Protein AF-A0A7L3HLV5-F1 (afdb_monomer_lite)

pLDDT: mean 80.1, std 16.07, range [42.44, 95.06]

Radius of gyration: 17.62 Å; chains: 1; bounding box: 62×31×38 Å

Structure (mmCIF, N/CA/C/O backbone):
data_AF-A0A7L3HLV5-F1
#
_entry.id   AF-A0A7L3HLV5-F1
#
loop_
_atom_site.group_PDB
_atom_site.id
_atom_site.type_symbol
_atom_site.label_atom_id
_atom_site.label_alt_id
_atom_site.label_comp_id
_atom_site.label_asym_id
_atom_site.label_entity_id
_atom_site.label_seq_id
_atom_site.pdbx_PDB_ins_code
_atom_site.Cartn_x
_atom_site.Cartn_y
_atom_site.Cartn_z
_atom_site.occupancy
_atom_site.B_iso_or_equiv
_atom_site.auth_seq_id
_atom_site.auth_comp_id
_atom_site.auth_asym_id
_atom_site.auth_atom_id
_atom_site.pdbx_PDB_model_num
ATOM 1 N N . TYR A 1 1 ? -48.242 16.303 24.903 1.00 46.31 1 TYR A N 1
ATOM 2 C CA . TYR A 1 1 ? -46.851 16.656 24.571 1.00 46.31 1 TYR A CA 1
ATOM 3 C C . TYR A 1 1 ? -46.390 15.665 23.522 1.00 46.31 1 TYR A C 1
ATOM 5 O O . TYR A 1 1 ? -46.485 14.481 23.816 1.00 46.31 1 TYR A O 1
ATOM 13 N N . PRO A 1 2 ? -46.052 16.092 22.295 1.00 55.53 2 PRO A N 1
ATOM 14 C CA . PRO A 1 2 ? -45.662 15.154 21.254 1.00 55.53 2 PRO A CA 1
ATOM 15 C C . PRO A 1 2 ? -44.284 14.577 21.580 1.00 55.53 2 PRO A C 1
ATOM 17 O O . PRO A 1 2 ? -43.394 15.301 22.025 1.00 55.53 2 PRO A O 1
ATOM 20 N N . GLU A 1 3 ? -44.159 13.266 21.412 1.00 53.28 3 GLU A N 1
ATOM 21 C CA . GLU A 1 3 ? -42.930 12.507 21.595 1.00 53.28 3 GLU A CA 1
ATOM 22 C C . GLU A 1 3 ? -41.880 12.968 20.579 1.00 53.28 3 GLU A C 1
ATOM 24 O O . GLU A 1 3 ? -42.148 13.074 19.381 1.00 53.28 3 GLU A O 1
ATOM 29 N N . ASN A 1 4 ? -40.682 13.280 21.075 1.00 54.25 4 ASN A N 1
ATOM 30 C CA . ASN A 1 4 ? -39.531 13.596 20.244 1.00 54.25 4 ASN A CA 1
ATOM 31 C C . ASN A 1 4 ? -39.115 12.336 19.481 1.00 54.25 4 ASN A C 1
ATOM 33 O O . ASN A 1 4 ? -38.422 11.478 20.024 1.00 54.25 4 ASN A O 1
ATOM 37 N N . ILE A 1 5 ? -39.512 12.256 18.215 1.00 62.34 5 ILE A N 1
ATOM 38 C CA . ILE A 1 5 ? -38.926 11.347 17.233 1.00 62.34 5 ILE A CA 1
ATOM 39 C C . ILE A 1 5 ? -37.519 11.884 16.953 1.00 62.34 5 ILE A C 1
ATOM 41 O O . ILE A 1 5 ? -37.320 12.767 16.119 1.00 62.34 5 ILE A O 1
ATOM 45 N N . THR A 1 6 ? -36.538 11.420 17.724 1.00 61.84 6 THR A N 1
ATOM 46 C CA . THR A 1 6 ? -35.132 11.533 17.337 1.00 61.84 6 THR A CA 1
ATOM 47 C C . THR A 1 6 ? -34.952 10.702 16.069 1.00 61.84 6 THR A C 1
ATOM 49 O O . THR A 1 6 ? -35.381 9.548 16.071 1.00 61.84 6 THR A O 1
ATOM 52 N N . PRO A 1 7 ? -34.372 11.246 14.985 1.00 58.59 7 PRO A N 1
ATOM 53 C CA . PRO A 1 7 ? -34.082 10.433 13.817 1.00 58.59 7 PRO A CA 1
ATOM 54 C C . PRO A 1 7 ? -33.133 9.329 14.278 1.00 58.59 7 PRO A C 1
ATOM 56 O O . PRO A 1 7 ? -32.124 9.625 14.918 1.00 58.59 7 PRO A O 1
ATOM 59 N N . GLU A 1 8 ? -33.500 8.076 14.022 1.00 51.81 8 GLU A N 1
ATOM 60 C CA . GLU A 1 8 ? -32.605 6.933 14.155 1.00 51.81 8 GLU A CA 1
ATOM 61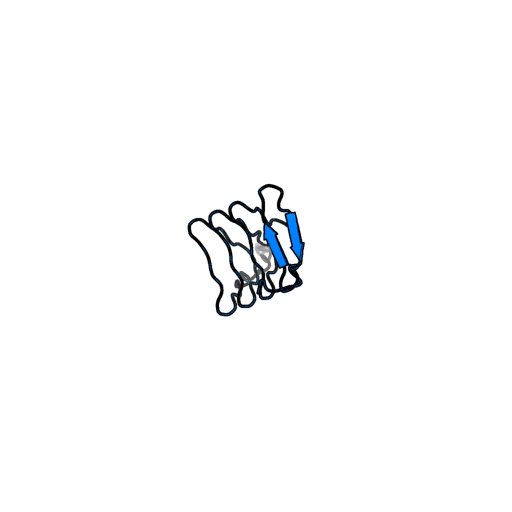 C C . GLU A 1 8 ? -31.369 7.260 13.316 1.00 51.81 8 GLU A C 1
ATOM 63 O O . GLU A 1 8 ? -31.387 7.200 12.086 1.00 51.81 8 GLU A O 1
ATOM 68 N N . SER A 1 9 ? -30.309 7.726 13.974 1.00 58.38 9 SER A N 1
ATOM 69 C CA . SER A 1 9 ? -28.986 7.711 13.387 1.00 58.38 9 SER A CA 1
ATOM 70 C C . SER A 1 9 ? -28.704 6.240 13.170 1.00 58.38 9 SER A C 1
ATOM 72 O O . SER A 1 9 ? -28.438 5.544 14.146 1.00 58.38 9 SER A O 1
ATOM 74 N N . GLU A 1 10 ? -28.873 5.765 11.933 1.00 56.69 10 GLU A N 1
ATOM 75 C CA . GLU A 1 10 ? -28.428 4.439 11.530 1.00 56.69 10 GLU A CA 1
ATOM 76 C C . GLU A 1 10 ? -27.061 4.222 12.172 1.00 56.69 10 GLU A C 1
ATOM 78 O O . GLU A 1 10 ? -26.117 4.972 11.898 1.00 56.69 10 GLU A O 1
ATOM 83 N N . ASP A 1 11 ? -26.994 3.264 13.096 1.00 55.12 11 ASP A N 1
ATOM 84 C CA . ASP A 1 11 ? -25.762 2.785 13.692 1.00 55.12 11 ASP A CA 1
ATOM 85 C C . ASP A 1 11 ? -24.923 2.200 12.554 1.00 55.12 11 ASP A C 1
ATOM 87 O O . ASP A 1 11 ? -24.900 0.995 12.304 1.00 55.12 11 ASP A O 1
ATOM 91 N N . VAL A 1 12 ? -24.243 3.065 11.800 1.00 61.62 12 VAL A N 1
ATOM 92 C CA . VAL A 1 12 ? -23.158 2.656 10.925 1.00 61.62 12 VAL A CA 1
ATOM 93 C C . VAL A 1 12 ? -22.038 2.297 11.880 1.00 61.62 12 VAL A C 1
ATOM 95 O O . VAL A 1 12 ? -21.161 3.117 12.166 1.00 61.62 12 VAL A O 1
ATOM 98 N N . GLU A 1 13 ? -22.119 1.088 12.439 1.00 64.19 13 GLU A N 1
ATOM 99 C CA . GLU A 1 13 ? -21.067 0.523 13.263 1.00 64.19 13 GLU A CA 1
ATOM 100 C C . GLU A 1 13 ? -19.739 0.807 12.557 1.00 64.19 13 GLU A C 1
ATOM 102 O O . GLU A 1 13 ? -19.619 0.556 11.346 1.00 64.19 13 GLU A O 1
ATOM 107 N N . PRO A 1 14 ? -18.753 1.396 13.256 1.00 69.06 14 PRO A N 1
ATOM 108 C CA . PRO A 1 14 ? -17.472 1.698 12.652 1.00 69.06 14 PRO A CA 1
ATOM 109 C C . PRO A 1 14 ? -16.861 0.381 12.184 1.00 69.06 14 PRO A C 1
ATOM 111 O O . PRO A 1 14 ? -16.333 -0.397 12.975 1.00 69.06 14 PRO A O 1
ATOM 114 N N . LYS A 1 15 ? -16.986 0.113 10.880 1.00 78.81 15 LYS A N 1
ATOM 115 C CA . LYS A 1 15 ? -16.541 -1.146 10.296 1.00 78.81 15 LYS A CA 1
ATOM 116 C C . LYS A 1 15 ? -15.040 -1.278 10.574 1.00 78.81 15 LYS A C 1
ATOM 118 O O . LYS A 1 15 ? -14.280 -0.392 10.172 1.00 78.81 15 LYS A O 1
ATOM 123 N N . PRO A 1 16 ? -14.604 -2.332 11.279 1.00 86.50 16 PRO A N 1
ATOM 124 C CA . PRO A 1 16 ? -13.207 -2.469 11.639 1.00 86.50 16 PRO A CA 1
ATOM 125 C C . PRO A 1 16 ? -12.364 -2.642 10.376 1.00 86.50 16 PRO A C 1
ATOM 127 O O . PRO A 1 16 ? -12.778 -3.296 9.414 1.00 86.50 16 PRO A O 1
ATOM 130 N N . MET A 1 17 ? -11.172 -2.049 10.391 1.00 89.94 17 MET A N 1
ATOM 131 C CA . MET A 1 17 ? -10.153 -2.319 9.386 1.00 89.94 17 MET A CA 1
ATOM 132 C C . MET A 1 17 ? -9.551 -3.700 9.654 1.00 89.94 17 MET A C 1
ATOM 134 O O . MET A 1 17 ? -9.147 -3.991 10.778 1.00 89.94 17 MET A O 1
ATOM 138 N N . VAL A 1 18 ? -9.474 -4.541 8.624 1.00 91.44 18 VAL A N 1
ATOM 139 C CA . VAL A 1 18 ? -8.863 -5.875 8.718 1.00 91.44 18 VAL A CA 1
ATOM 140 C C . VAL A 1 18 ? -7.508 -5.845 8.030 1.00 91.44 18 VAL A C 1
ATOM 142 O O . VAL A 1 18 ? -7.444 -5.520 6.849 1.00 91.44 18 VAL A O 1
ATOM 145 N N . ILE A 1 19 ? -6.444 -6.196 8.752 1.00 93.88 19 ILE A N 1
ATOM 146 C CA . ILE A 1 19 ? -5.080 -6.295 8.220 1.00 93.88 19 ILE A CA 1
ATOM 147 C C . ILE A 1 19 ? -4.601 -7.735 8.407 1.00 93.88 19 ILE A C 1
ATOM 149 O O . ILE A 1 19 ? -4.659 -8.259 9.518 1.00 93.88 19 ILE A O 1
ATOM 153 N N . GLY A 1 20 ? -4.164 -8.371 7.322 1.00 94.06 20 GLY A N 1
ATOM 154 C CA . GLY A 1 20 ? -3.606 -9.718 7.331 1.00 94.06 20 GLY A CA 1
ATOM 155 C C . GLY A 1 20 ? -2.177 -9.778 7.873 1.00 94.06 20 GLY A C 1
ATOM 156 O O . GLY A 1 20 ? -1.677 -8.875 8.550 1.00 94.06 20 GLY A O 1
ATOM 157 N N . THR A 1 21 ? -1.490 -10.860 7.547 1.00 94.69 21 THR A N 1
ATOM 158 C CA . THR A 1 21 ? -0.173 -11.219 8.072 1.00 94.69 21 THR A CA 1
ATOM 159 C C . THR A 1 21 ? 0.946 -10.687 7.183 1.00 94.69 21 THR A C 1
ATOM 161 O O . THR A 1 21 ? 0.807 -10.590 5.968 1.00 94.69 21 THR A O 1
ATOM 164 N N . ASN A 1 22 ? 2.098 -10.387 7.787 1.00 94.50 22 ASN A N 1
ATOM 165 C CA . ASN A 1 22 ? 3.335 -10.059 7.071 1.00 94.50 22 ASN A CA 1
ATOM 166 C C . ASN A 1 22 ? 3.234 -8.826 6.149 1.00 94.50 22 ASN A C 1
ATOM 168 O O . ASN A 1 22 ? 3.911 -8.753 5.126 1.00 94.50 22 ASN A O 1
ATOM 172 N N . ASN A 1 23 ? 2.382 -7.866 6.512 1.00 93.12 23 ASN A N 1
ATOM 173 C CA . ASN A 1 23 ? 2.305 -6.578 5.834 1.00 93.12 23 ASN A CA 1
ATOM 174 C C . ASN A 1 23 ? 3.401 -5.632 6.342 1.00 93.12 23 ASN A C 1
ATOM 176 O O . ASN A 1 23 ? 3.681 -5.586 7.541 1.00 93.12 23 ASN A O 1
ATOM 180 N N . VAL A 1 24 ? 3.984 -4.845 5.444 1.00 94.12 24 VAL A N 1
ATOM 181 C CA . VAL A 1 24 ? 5.002 -3.836 5.751 1.00 94.12 24 VAL A CA 1
ATOM 182 C C . VAL A 1 24 ? 4.416 -2.457 5.491 1.00 94.12 24 VAL A C 1
ATOM 184 O O . VAL A 1 24 ? 3.945 -2.180 4.395 1.00 94.12 24 VAL A O 1
ATOM 187 N N . PHE A 1 25 ? 4.457 -1.592 6.499 1.00 94.62 25 PHE A N 1
ATOM 188 C CA . PHE A 1 25 ? 4.034 -0.198 6.404 1.00 94.62 25 PHE A CA 1
ATOM 189 C C . PHE A 1 25 ? 5.249 0.682 6.677 1.00 94.62 25 PHE A C 1
ATOM 191 O O . PHE A 1 25 ? 5.768 0.703 7.794 1.00 94.62 25 PHE A O 1
ATOM 198 N N . GLU A 1 26 ? 5.737 1.373 5.656 1.00 94.50 26 GLU A N 1
ATOM 199 C CA . GLU A 1 26 ? 6.913 2.225 5.776 1.00 94.50 26 GLU A CA 1
ATOM 200 C C . GLU A 1 26 ? 6.602 3.607 6.370 1.00 94.50 26 GLU A C 1
ATOM 202 O O . GLU A 1 26 ? 5.456 4.006 6.596 1.00 94.50 26 GLU A O 1
ATOM 207 N N . VAL A 1 27 ? 7.663 4.370 6.635 1.00 95.06 27 VAL A N 1
ATOM 208 C CA . VAL A 1 27 ? 7.590 5.664 7.310 1.00 95.06 27 VAL A CA 1
ATOM 209 C C . VAL A 1 27 ? 6.787 6.675 6.489 1.00 95.06 27 VAL A C 1
ATOM 211 O O . VAL A 1 27 ? 7.046 6.931 5.313 1.00 95.06 27 VAL A O 1
ATOM 214 N N . GLY A 1 28 ? 5.811 7.303 7.146 1.00 91.00 28 GLY A N 1
ATOM 215 C CA . GLY A 1 28 ? 4.980 8.340 6.540 1.00 91.00 28 GLY A CA 1
ATOM 216 C C . GLY A 1 28 ? 3.951 7.819 5.539 1.00 91.00 28 GLY A C 1
ATOM 217 O O . GLY A 1 28 ? 3.364 8.634 4.831 1.00 91.00 28 GLY A O 1
ATOM 218 N N . CYS A 1 29 ? 3.730 6.504 5.452 1.00 92.38 29 CYS A N 1
ATOM 219 C CA . CYS A 1 29 ? 2.578 5.984 4.728 1.00 92.38 29 CYS A CA 1
ATOM 220 C C . CYS A 1 29 ? 1.266 6.324 5.454 1.00 92.38 29 CYS A C 1
ATOM 222 O O . CYS A 1 29 ? 1.231 6.576 6.662 1.00 92.38 29 CYS A O 1
ATOM 224 N N . TYR A 1 30 ? 0.174 6.332 4.700 1.00 92.56 30 TYR A N 1
ATOM 225 C CA . TYR A 1 30 ? -1.158 6.605 5.205 1.00 92.56 30 TYR A CA 1
ATOM 226 C C . TYR A 1 30 ? -2.157 5.644 4.565 1.00 92.56 30 TYR A C 1
ATOM 228 O O . TYR A 1 30 ? -2.458 5.749 3.379 1.00 92.56 30 TYR A O 1
ATOM 236 N N . SER A 1 31 ? -2.668 4.693 5.346 1.00 91.38 31 SER A N 1
ATOM 237 C CA . SER A 1 31 ? -3.621 3.689 4.868 1.00 91.38 31 SER A CA 1
ATOM 238 C C . SER A 1 31 ? -4.976 3.859 5.543 1.00 91.38 31 SER A C 1
ATOM 240 O O . SER A 1 31 ? -5.085 3.790 6.765 1.00 91.38 31 S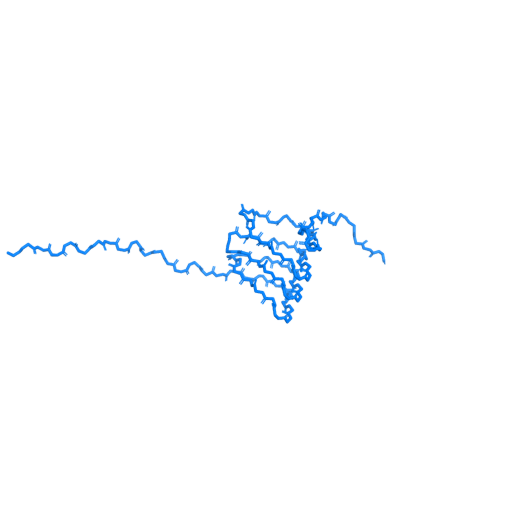ER A O 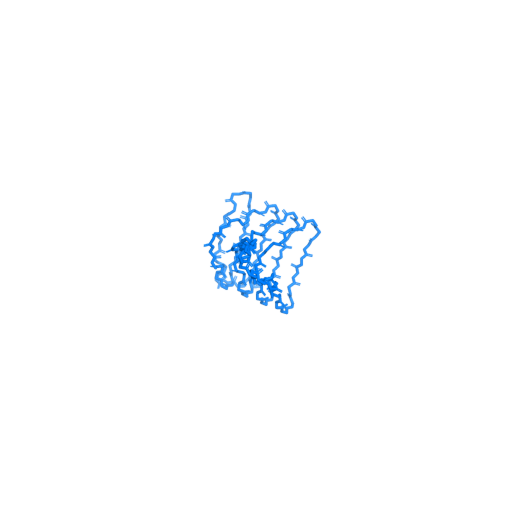1
ATOM 242 N N . GLN A 1 32 ? -6.016 4.067 4.738 1.00 92.19 32 GLN A N 1
ATOM 243 C CA . GLN A 1 32 ? -7.417 4.056 5.157 1.00 92.19 32 GLN A CA 1
ATOM 244 C C . GLN A 1 32 ? -8.172 2.813 4.665 1.00 92.19 32 GLN A C 1
ATOM 246 O O . GLN A 1 32 ? -9.359 2.687 4.963 1.00 92.19 32 GLN A O 1
ATOM 251 N N . ALA A 1 33 ? -7.522 1.916 3.916 1.00 90.25 33 ALA A N 1
ATOM 252 C CA . ALA A 1 33 ? -8.153 0.741 3.315 1.00 90.25 33 ALA A CA 1
ATOM 253 C C . ALA A 1 33 ? -8.917 -0.084 4.352 1.00 90.25 33 ALA A C 1
ATOM 255 O O . ALA A 1 33 ? -8.344 -0.504 5.349 1.00 90.25 33 ALA A O 1
ATOM 256 N N . MET A 1 34 ? -10.192 -0.390 4.104 1.00 89.50 34 MET A N 1
ATOM 257 C CA . MET A 1 34 ? -10.991 -1.186 5.050 1.00 89.50 34 MET A CA 1
ATOM 258 C C . MET A 1 34 ? -10.481 -2.627 5.196 1.00 89.50 34 MET A C 1
ATOM 260 O O . MET A 1 34 ? -10.764 -3.289 6.195 1.00 89.50 34 MET A O 1
ATOM 264 N N . LYS A 1 35 ? -9.766 -3.135 4.188 1.00 91.31 35 LYS A N 1
ATOM 265 C CA . LYS A 1 35 ? -9.234 -4.494 4.175 1.00 91.31 35 LYS A CA 1
ATOM 266 C C . LYS A 1 35 ? -7.877 -4.536 3.477 1.00 91.31 35 LYS A C 1
ATOM 268 O O . LYS A 1 35 ? -7.746 -4.071 2.346 1.00 91.31 35 LYS A O 1
ATOM 273 N N . VAL A 1 36 ? -6.910 -5.135 4.158 1.00 93.50 36 VAL A N 1
ATOM 274 C CA . VAL A 1 36 ? -5.560 -5.437 3.689 1.00 93.50 36 VAL A CA 1
ATOM 275 C C . VAL A 1 36 ? -5.323 -6.925 3.916 1.00 93.50 36 VAL A C 1
ATOM 277 O O . VAL A 1 36 ? -5.477 -7.392 5.042 1.00 93.50 36 VAL A O 1
ATOM 280 N N . GLY A 1 37 ? -5.024 -7.686 2.864 1.00 93.69 37 GLY A N 1
ATOM 281 C CA . GLY A 1 37 ? -4.714 -9.116 2.963 1.00 93.69 37 GLY A CA 1
ATOM 282 C C . GLY A 1 37 ? -3.294 -9.362 3.466 1.00 93.69 37 GLY A C 1
ATOM 283 O O . GLY A 1 37 ? -2.832 -8.661 4.365 1.00 93.69 37 GLY A O 1
ATOM 284 N N . ASP A 1 38 ? -2.604 -10.357 2.915 1.00 94.81 38 ASP A N 1
ATOM 285 C CA . ASP A 1 38 ? -1.316 -10.833 3.430 1.00 94.81 38 ASP A CA 1
ATOM 286 C C . ASP A 1 38 ? -0.135 -10.402 2.547 1.00 94.81 38 ASP A C 1
ATOM 288 O O . ASP A 1 38 ? -0.259 -10.273 1.329 1.00 94.81 38 ASP A O 1
ATOM 292 N N . ASN A 1 39 ? 1.046 -10.233 3.142 1.00 94.12 39 ASN A N 1
ATOM 293 C CA . ASN A 1 39 ? 2.302 -9.977 2.428 1.00 94.12 39 ASN A CA 1
ATOM 294 C C . ASN A 1 39 ? 2.291 -8.707 1.555 1.00 94.12 39 ASN A C 1
ATOM 296 O O . ASN A 1 39 ? 2.979 -8.663 0.534 1.00 94.12 39 ASN A O 1
ATOM 300 N N . ASN A 1 40 ? 1.525 -7.681 1.930 1.00 92.88 40 ASN A N 1
ATOM 301 C CA . ASN A 1 40 ? 1.537 -6.412 1.211 1.00 92.88 40 ASN A CA 1
ATOM 302 C C . ASN A 1 40 ? 2.648 -5.492 1.718 1.00 92.88 40 ASN A C 1
ATOM 304 O O . ASN A 1 40 ? 3.013 -5.520 2.892 1.00 92.88 40 ASN A O 1
ATOM 308 N N . VAL A 1 41 ? 3.152 -4.626 0.849 1.00 93.19 41 VAL A N 1
ATOM 309 C CA . VAL A 1 41 ? 4.148 -3.610 1.203 1.00 93.19 41 VAL A CA 1
ATOM 310 C C . VAL A 1 41 ? 3.599 -2.246 0.826 1.00 93.19 41 VAL A C 1
ATOM 312 O O . VAL A 1 41 ? 3.252 -2.015 -0.326 1.00 93.19 41 VAL A O 1
ATOM 315 N N . ILE A 1 42 ? 3.502 -1.343 1.793 1.00 93.75 42 ILE A N 1
ATOM 316 C CA . ILE A 1 42 ? 3.137 0.055 1.588 1.00 93.75 42 ILE A CA 1
ATOM 317 C C . ILE A 1 42 ? 4.380 0.895 1.846 1.00 93.75 42 ILE A C 1
ATOM 319 O O . ILE A 1 42 ? 4.802 1.049 2.992 1.00 93.75 42 ILE A O 1
ATOM 323 N N . GLU A 1 43 ? 4.963 1.423 0.777 1.00 93.00 43 GLU A N 1
ATOM 324 C CA . GLU A 1 43 ? 6.186 2.212 0.828 1.00 93.00 43 GLU A CA 1
ATOM 325 C C . GLU A 1 43 ? 5.965 3.622 1.400 1.00 93.00 43 GLU A C 1
ATOM 327 O O . GLU A 1 43 ? 4.850 4.106 1.640 1.00 93.00 43 GLU A O 1
ATOM 332 N N . SER A 1 44 ? 7.082 4.300 1.641 1.00 92.06 44 SER A N 1
ATOM 333 C CA . SER A 1 44 ? 7.136 5.608 2.276 1.00 92.06 44 SER A CA 1
ATOM 334 C C . SER A 1 44 ? 6.291 6.654 1.538 1.00 92.06 44 SER A C 1
ATOM 336 O O . SER A 1 44 ? 6.358 6.800 0.316 1.00 92.06 44 SER A O 1
ATOM 338 N N . LYS A 1 45 ? 5.515 7.443 2.292 1.00 90.38 45 LYS A N 1
ATOM 339 C CA . LYS A 1 45 ? 4.607 8.489 1.764 1.00 90.38 45 LYS A CA 1
ATOM 340 C C . LYS A 1 45 ? 3.501 7.987 0.826 1.00 90.38 45 LYS A C 1
ATOM 342 O O . LYS A 1 45 ? 2.866 8.805 0.161 1.00 90.38 45 LYS A O 1
ATOM 347 N N . ALA A 1 46 ? 3.260 6.681 0.747 1.00 90.69 46 ALA A N 1
ATOM 348 C CA . ALA A 1 46 ? 2.121 6.161 0.007 1.00 90.69 46 ALA A CA 1
ATOM 349 C C . ALA A 1 46 ? 0.803 6.480 0.728 1.00 90.69 46 ALA A C 1
ATOM 351 O O . ALA A 1 46 ? 0.727 6.457 1.957 1.00 90.69 46 ALA A O 1
ATOM 352 N N . PHE A 1 47 ? -0.243 6.747 -0.045 1.00 91.25 47 PHE A N 1
ATOM 353 C CA . PHE A 1 47 ? -1.604 6.968 0.422 1.00 91.25 47 PHE A CA 1
ATOM 354 C C . PHE A 1 47 ? -2.512 5.873 -0.134 1.00 91.25 47 PHE A C 1
ATOM 356 O O . PHE A 1 47 ? -2.555 5.659 -1.344 1.00 91.25 47 PHE A O 1
ATOM 363 N N . VAL A 1 48 ? -3.264 5.208 0.737 1.00 91.31 48 VAL A N 1
ATOM 364 C CA . VAL A 1 48 ? -4.281 4.223 0.362 1.00 91.31 48 VAL A CA 1
ATOM 365 C C . VAL A 1 48 ? -5.633 4.690 0.888 1.00 91.31 48 VAL A C 1
ATOM 367 O O . VAL A 1 48 ? -5.806 4.916 2.084 1.00 91.31 48 VAL A O 1
ATOM 370 N N . GLY A 1 49 ? -6.593 4.858 -0.014 1.00 91.50 49 GLY A N 1
ATOM 371 C CA . GLY A 1 49 ? -7.916 5.391 0.268 1.00 91.50 49 GLY A CA 1
ATOM 372 C C . GLY A 1 49 ? -8.831 4.394 0.971 1.00 91.50 49 GLY A C 1
ATOM 373 O O . GLY A 1 49 ? -8.636 3.179 0.924 1.00 91.50 49 GLY A O 1
ATOM 374 N N . ARG A 1 50 ? -9.889 4.920 1.596 1.00 89.25 50 ARG A N 1
ATOM 375 C CA . ARG A 1 50 ? -10.848 4.125 2.377 1.00 89.25 50 ARG A CA 1
ATOM 376 C C . ARG A 1 50 ? -11.536 3.028 1.572 1.00 89.25 50 ARG A C 1
ATOM 378 O O . ARG A 1 50 ? -11.824 1.960 2.095 1.00 89.25 50 ARG A O 1
ATOM 385 N N . ASN A 1 51 ? -11.778 3.284 0.293 1.00 87.88 51 ASN A N 1
ATOM 386 C CA . ASN A 1 51 ? -12.539 2.387 -0.574 1.00 87.88 51 ASN A CA 1
ATOM 387 C C . ASN A 1 51 ? -11.666 1.374 -1.325 1.00 87.88 51 ASN A C 1
ATOM 389 O O . ASN A 1 51 ? -12.176 0.650 -2.177 1.00 87.88 51 ASN A O 1
ATOM 393 N N . VAL A 1 52 ? -10.374 1.311 -0.996 1.00 89.75 52 VAL A N 1
ATOM 394 C CA . VAL A 1 52 ? -9.446 0.333 -1.556 1.00 89.75 52 VAL A CA 1
ATOM 395 C C . VAL A 1 52 ? -9.486 -0.939 -0.720 1.00 89.75 52 VAL A C 1
ATOM 397 O O . VAL A 1 52 ? -9.477 -0.898 0.514 1.00 89.75 52 VAL A O 1
ATOM 400 N N . ILE A 1 53 ? -9.489 -2.080 -1.403 1.00 91.50 53 ILE A N 1
ATOM 401 C CA . ILE A 1 53 ? -9.260 -3.386 -0.786 1.00 91.50 53 ILE A CA 1
ATOM 402 C C . ILE A 1 53 ? -7.944 -3.928 -1.332 1.00 91.50 53 ILE A C 1
ATOM 404 O O . ILE A 1 53 ? -7.839 -4.217 -2.523 1.00 91.50 53 ILE A O 1
ATOM 408 N N . LEU A 1 54 ? -6.950 -4.067 -0.456 1.00 91.69 54 LEU A N 1
ATOM 409 C CA . LEU A 1 54 ? -5.695 -4.739 -0.772 1.00 91.69 54 LEU A CA 1
ATOM 410 C C . LEU A 1 54 ? -5.888 -6.239 -0.551 1.00 91.69 54 LEU A C 1
ATOM 412 O O . LEU A 1 54 ? -6.332 -6.662 0.519 1.00 91.69 54 LEU A O 1
ATOM 416 N N . THR A 1 55 ? -5.595 -7.032 -1.576 1.00 92.50 55 THR A N 1
ATOM 417 C CA . THR A 1 55 ? -5.584 -8.495 -1.480 1.00 92.50 55 THR A CA 1
ATOM 418 C C . THR A 1 55 ? -4.235 -8.943 -0.913 1.00 92.50 55 THR A C 1
ATOM 420 O O . THR A 1 55 ? -3.861 -8.464 0.158 1.00 92.50 55 THR A O 1
ATOM 423 N N . SER A 1 56 ? -3.508 -9.835 -1.582 1.00 92.69 56 SER A N 1
ATOM 424 C CA . SER A 1 56 ? -2.264 -10.405 -1.072 1.00 92.69 56 SER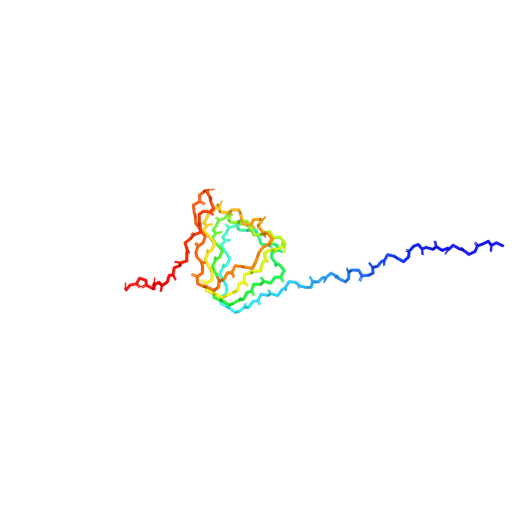 A CA 1
ATOM 425 C C . SER A 1 56 ? -1.107 -10.223 -2.053 1.00 92.69 56 SER A C 1
ATOM 427 O O . SER A 1 56 ? -1.276 -10.309 -3.271 1.00 92.69 56 SER A O 1
ATOM 429 N N . GLY A 1 57 ? 0.087 -9.969 -1.516 1.00 89.44 57 GLY A N 1
ATOM 430 C CA . GLY A 1 57 ? 1.296 -9.741 -2.310 1.00 89.44 57 GLY A CA 1
ATOM 431 C C . GLY A 1 57 ? 1.289 -8.431 -3.103 1.00 89.44 57 GLY A C 1
ATOM 432 O O . GLY A 1 57 ? 2.010 -8.321 -4.094 1.00 89.44 57 GLY A O 1
ATOM 433 N N . CYS A 1 58 ? 0.464 -7.451 -2.728 1.00 90.69 58 CYS A N 1
ATOM 434 C CA . CYS A 1 58 ? 0.441 -6.151 -3.388 1.00 90.69 58 CYS A CA 1
ATOM 435 C C . CYS A 1 58 ? 1.560 -5.246 -2.859 1.00 90.69 58 CYS A C 1
ATOM 437 O O . CYS A 1 58 ? 1.847 -5.216 -1.663 1.00 90.69 58 CYS A O 1
ATOM 439 N N . ILE A 1 59 ? 2.152 -4.443 -3.738 1.00 91.25 59 ILE A N 1
ATOM 440 C CA . ILE A 1 59 ? 3.171 -3.457 -3.366 1.00 91.25 59 ILE A CA 1
ATOM 441 C C . ILE A 1 59 ? 2.689 -2.077 -3.804 1.00 91.25 59 ILE A C 1
ATOM 443 O O . ILE A 1 59 ? 2.352 -1.874 -4.970 1.00 91.25 59 ILE A O 1
ATOM 447 N N . ILE A 1 60 ? 2.641 -1.136 -2.867 1.00 90.81 60 ILE A N 1
ATOM 448 C CA . ILE A 1 60 ? 2.284 0.262 -3.089 1.00 90.81 60 ILE A CA 1
ATOM 449 C C . ILE A 1 60 ? 3.556 1.085 -2.986 1.00 90.81 60 ILE A C 1
ATOM 451 O O . ILE A 1 60 ? 4.117 1.220 -1.905 1.00 90.81 60 ILE A O 1
ATOM 455 N N . GLY A 1 61 ? 3.994 1.619 -4.115 1.00 89.19 61 GLY A N 1
ATOM 456 C CA . GLY A 1 61 ? 5.238 2.352 -4.252 1.00 89.19 61 GLY A CA 1
ATOM 457 C C . GLY A 1 61 ? 5.223 3.708 -3.551 1.00 89.19 61 GLY A C 1
ATOM 458 O O . GLY A 1 61 ? 4.170 4.288 -3.264 1.00 89.19 61 GLY A O 1
ATOM 459 N N . ALA A 1 62 ? 6.413 4.242 -3.303 1.00 88.06 62 ALA A N 1
ATOM 460 C CA . ALA A 1 62 ? 6.598 5.474 -2.561 1.00 88.06 62 ALA A CA 1
ATOM 461 C C . ALA A 1 62 ? 5.901 6.652 -3.257 1.00 88.06 62 ALA A C 1
ATOM 463 O O . ALA A 1 62 ? 5.900 6.762 -4.486 1.00 88.06 62 ALA A O 1
ATOM 464 N N . CYS A 1 63 ? 5.304 7.543 -2.462 1.00 86.75 63 CYS A N 1
ATOM 465 C CA . CYS A 1 63 ? 4.509 8.684 -2.940 1.00 86.75 63 CYS A CA 1
ATOM 466 C C . CYS A 1 63 ? 3.309 8.327 -3.849 1.00 86.75 63 CYS A C 1
ATOM 468 O O . CYS A 1 63 ? 2.746 9.230 -4.472 1.00 86.75 63 CYS A O 1
ATOM 470 N N . CYS A 1 64 ? 2.890 7.058 -3.943 1.00 85.69 64 CYS A N 1
ATOM 471 C CA . CYS A 1 64 ? 1.695 6.689 -4.708 1.00 85.69 64 CYS A CA 1
ATOM 472 C C . CYS A 1 64 ? 0.421 7.094 -3.964 1.00 85.69 64 CYS A C 1
ATOM 474 O O . CYS A 1 64 ? 0.337 6.945 -2.748 1.00 85.69 64 CYS A O 1
ATOM 476 N N . ASN A 1 65 ? -0.597 7.552 -4.695 1.00 87.88 65 ASN A N 1
ATOM 477 C CA . ASN A 1 65 ? -1.908 7.873 -4.136 1.00 87.88 65 ASN A CA 1
ATOM 478 C C . ASN A 1 65 ? -2.981 6.958 -4.732 1.00 87.88 65 ASN A C 1
ATOM 480 O O . ASN A 1 65 ? -3.523 7.198 -5.809 1.00 87.88 65 ASN A O 1
ATOM 484 N N . VAL A 1 66 ? -3.288 5.892 -4.004 1.00 86.38 66 VAL A N 1
ATOM 485 C CA . VAL A 1 66 ? -4.282 4.892 -4.377 1.00 86.38 66 VAL A CA 1
ATOM 486 C C . VAL A 1 66 ? -5.609 5.282 -3.746 1.00 86.38 66 VAL A C 1
ATOM 488 O O . VAL A 1 66 ? -5.976 4.788 -2.689 1.00 86.38 66 VAL A O 1
ATOM 491 N N . ASN A 1 67 ? -6.334 6.198 -4.379 1.00 84.88 67 ASN A N 1
ATOM 492 C CA . ASN A 1 67 ? -7.693 6.576 -3.976 1.00 84.88 67 ASN A CA 1
ATOM 493 C C . ASN A 1 67 ? -8.737 6.066 -4.979 1.00 84.88 67 ASN A C 1
ATOM 495 O O . ASN A 1 67 ? -9.641 6.793 -5.394 1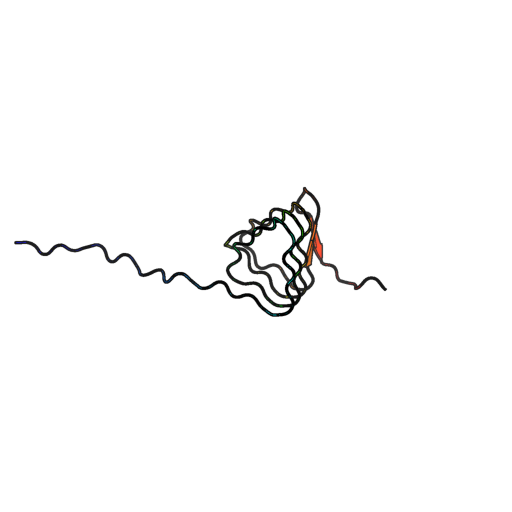.00 84.88 67 ASN A O 1
ATOM 499 N N . THR A 1 68 ? -8.569 4.825 -5.428 1.00 78.50 68 THR A N 1
ATOM 500 C CA . THR A 1 68 ? -9.504 4.177 -6.343 1.00 78.50 68 THR A CA 1
ATOM 501 C C . THR A 1 68 ? -10.542 3.367 -5.568 1.00 78.50 68 THR A C 1
ATOM 503 O O . THR A 1 68 ? -10.296 2.866 -4.474 1.00 78.50 68 THR A O 1
ATOM 506 N N . TYR A 1 69 ? -11.750 3.274 -6.120 1.00 83.88 69 TYR A N 1
ATOM 507 C CA . TYR A 1 69 ? -12.849 2.487 -5.555 1.00 83.88 69 TYR A CA 1
ATOM 508 C C . TYR A 1 69 ? -12.811 1.080 -6.155 1.00 83.88 69 TYR A C 1
ATOM 510 O O . TYR A 1 69 ? -13.735 0.664 -6.852 1.00 83.88 69 TYR A O 1
ATOM 518 N N . GLU A 1 70 ? -11.692 0.382 -5.975 1.00 83.81 70 GLU A N 1
ATOM 519 C CA . GLU A 1 70 ? -11.470 -0.925 -6.586 1.00 83.81 70 GLU A CA 1
ATOM 520 C C . GLU A 1 70 ? -10.760 -1.899 -5.640 1.00 83.81 70 GLU A C 1
ATOM 522 O O . GLU A 1 70 ? -10.137 -1.524 -4.641 1.00 83.81 70 GLU A O 1
ATOM 527 N N . VAL A 1 71 ? -10.879 -3.181 -5.972 1.00 88.12 71 VAL A N 1
ATOM 528 C CA . VAL A 1 71 ? -10.141 -4.259 -5.317 1.00 88.12 71 VAL A CA 1
ATOM 529 C C . VAL A 1 71 ? -8.832 -4.439 -6.071 1.00 88.12 71 VAL A C 1
ATOM 531 O O . VAL A 1 71 ? -8.851 -4.748 -7.262 1.00 88.12 71 VAL A O 1
ATOM 534 N N . ILE A 1 72 ? -7.702 -4.253 -5.391 1.00 88.12 72 ILE A N 1
ATOM 535 C CA . ILE A 1 72 ? -6.384 -4.472 -5.987 1.00 88.12 72 ILE A CA 1
ATOM 536 C C . ILE A 1 72 ? -6.167 -5.982 -6.109 1.00 88.12 72 ILE A C 1
ATOM 538 O O . ILE A 1 72 ? -6.224 -6.666 -5.084 1.00 88.12 72 ILE A O 1
ATOM 542 N N . PRO A 1 73 ? -5.938 -6.522 -7.319 1.00 88.38 73 PRO A N 1
ATOM 543 C CA . PRO A 1 73 ? -5.716 -7.948 -7.494 1.00 88.38 73 PRO A CA 1
ATOM 544 C C . PRO A 1 73 ? -4.380 -8.386 -6.886 1.00 88.38 73 PRO A C 1
ATOM 546 O O . PRO A 1 73 ? -3.460 -7.582 -6.708 1.00 88.38 73 PRO A O 1
ATOM 549 N N . GLU A 1 74 ? -4.276 -9.675 -6.579 1.00 88.88 74 GLU A N 1
ATOM 550 C CA . GLU A 1 74 ? -3.083 -10.247 -5.953 1.00 88.88 74 GLU A CA 1
ATOM 551 C C . GLU A 1 74 ? -1.841 -10.043 -6.833 1.00 88.88 74 GLU A C 1
ATOM 553 O O . GLU A 1 74 ? -1.941 -9.995 -8.062 1.00 88.88 74 GLU A O 1
ATOM 558 N N . ASN A 1 75 ? -0.663 -9.923 -6.213 1.00 84.75 75 ASN A N 1
ATOM 559 C CA . ASN A 1 75 ? 0.622 -9.709 -6.904 1.00 84.75 75 ASN A CA 1
ATOM 560 C C . ASN A 1 75 ? 0.666 -8.451 -7.802 1.00 84.75 75 ASN A C 1
ATOM 562 O O . ASN A 1 75 ? 1.390 -8.388 -8.801 1.00 84.75 75 ASN A O 1
ATOM 566 N N . THR A 1 76 ? -0.120 -7.428 -7.461 1.00 85.31 76 THR A N 1
ATOM 567 C CA . THR A 1 76 ? -0.107 -6.143 -8.171 1.00 85.31 76 THR A CA 1
ATOM 568 C C . THR A 1 76 ? 0.886 -5.182 -7.539 1.00 85.31 76 THR A C 1
ATOM 570 O O . THR A 1 76 ? 0.850 -4.941 -6.333 1.00 85.31 76 THR A O 1
ATOM 573 N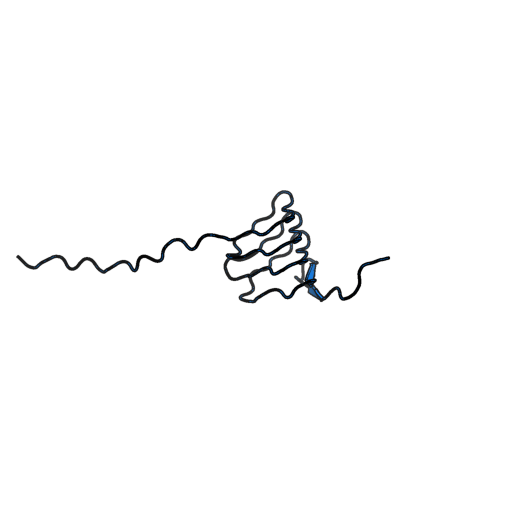 N . VAL A 1 77 ? 1.722 -4.565 -8.369 1.00 86.69 77 VAL A N 1
ATOM 574 C CA . VAL A 1 77 ? 2.651 -3.516 -7.954 1.00 86.69 77 VAL A CA 1
ATOM 575 C C . VAL A 1 77 ? 2.191 -2.189 -8.544 1.00 86.69 77 VAL A C 1
ATOM 577 O O . VAL A 1 77 ? 2.133 -2.001 -9.761 1.00 86.69 77 VAL A O 1
ATOM 580 N N . ILE A 1 78 ? 1.845 -1.254 -7.671 1.00 86.75 78 ILE A N 1
ATOM 581 C CA . ILE A 1 78 ? 1.520 0.125 -8.027 1.00 86.75 78 ILE A CA 1
ATOM 582 C C . ILE A 1 78 ? 2.763 0.950 -7.741 1.00 86.75 78 ILE A C 1
ATOM 584 O O . ILE A 1 78 ? 3.265 0.911 -6.627 1.00 86.75 78 ILE A O 1
ATOM 588 N N . TYR A 1 79 ? 3.283 1.678 -8.720 1.00 82.38 79 TYR A N 1
ATOM 589 C CA . TYR A 1 79 ? 4.486 2.485 -8.538 1.00 82.38 79 TYR A CA 1
ATOM 590 C C . TYR A 1 79 ? 4.472 3.736 -9.422 1.00 82.38 79 TYR A C 1
ATOM 592 O O . TYR A 1 79 ? 3.741 3.838 -10.409 1.00 82.38 79 TYR A O 1
ATOM 600 N N . GLY A 1 80 ? 5.346 4.683 -9.080 1.00 70.69 80 GLY A N 1
ATOM 601 C CA . GLY A 1 80 ? 5.522 5.935 -9.812 1.00 70.69 80 GLY A CA 1
ATOM 602 C C . GLY A 1 80 ? 4.521 7.023 -9.414 1.00 70.69 80 GLY A C 1
ATOM 603 O O . GLY A 1 80 ? 3.413 6.749 -8.962 1.00 70.69 80 GLY A O 1
ATOM 604 N N . ALA A 1 81 ? 4.917 8.283 -9.619 1.00 64.50 81 ALA A N 1
ATOM 605 C CA . ALA A 1 81 ? 4.078 9.451 -9.330 1.00 64.50 81 ALA A CA 1
ATOM 606 C C . ALA A 1 81 ? 2.760 9.451 -10.129 1.00 64.50 81 ALA A C 1
ATOM 608 O O . ALA A 1 81 ? 1.749 9.966 -9.662 1.00 64.50 81 ALA A O 1
ATOM 609 N N . ASP A 1 82 ? 2.766 8.801 -11.294 1.00 64.31 82 ASP A N 1
ATOM 610 C CA . ASP A 1 82 ? 1.606 8.641 -12.172 1.00 64.31 82 ASP A CA 1
ATOM 611 C C . ASP A 1 82 ? 0.634 7.536 -11.703 1.00 64.31 82 ASP A C 1
ATOM 613 O O . ASP A 1 82 ? -0.340 7.242 -12.395 1.00 64.31 82 ASP A O 1
ATOM 617 N N . CYS A 1 83 ? 0.890 6.899 -10.547 1.00 60.97 83 CYS A N 1
ATOM 618 C CA . CYS A 1 83 ? 0.128 5.753 -10.031 1.00 60.97 83 CYS A CA 1
ATOM 619 C C . CYS A 1 83 ? -0.007 4.631 -11.076 1.00 60.97 83 CYS A C 1
ATOM 621 O O . CYS A 1 83 ? -1.069 4.024 -11.249 1.00 60.97 83 CYS A O 1
ATOM 623 N N . LEU A 1 84 ? 1.081 4.369 -11.805 1.00 64.88 84 LEU A N 1
ATOM 624 C CA . LEU A 1 84 ? 1.113 3.334 -12.825 1.00 64.88 84 LEU A CA 1
ATOM 625 C C . LEU A 1 84 ? 1.045 1.966 -12.150 1.00 64.88 84 LEU A C 1
ATOM 627 O O . LEU A 1 84 ? 1.762 1.654 -11.201 1.00 64.88 84 LEU A O 1
ATOM 631 N N . ARG A 1 85 ? 0.153 1.131 -12.669 1.00 66.12 85 ARG A N 1
ATOM 632 C CA . ARG A 1 85 ? -0.073 -0.233 -12.201 1.00 66.12 85 ARG A CA 1
ATOM 633 C C . ARG A 1 85 ? 0.655 -1.186 -13.134 1.00 66.12 85 ARG A C 1
ATOM 635 O O . ARG A 1 85 ? 0.342 -1.232 -14.324 1.00 66.12 85 ARG A O 1
ATOM 642 N N . ARG A 1 86 ? 1.601 -1.965 -12.609 1.00 62.69 86 ARG A N 1
ATOM 643 C CA . ARG A 1 86 ? 2.058 -3.191 -13.272 1.00 62.69 86 ARG A CA 1
ATOM 644 C C . ARG A 1 86 ? 1.592 -4.387 -12.466 1.00 62.69 86 ARG A C 1
ATOM 646 O O . ARG A 1 86 ? 1.853 -4.499 -11.273 1.00 62.69 86 ARG A O 1
ATOM 653 N N . VAL A 1 87 ? 0.933 -5.314 -13.147 1.00 56.38 87 VAL A N 1
ATOM 654 C CA . VAL A 1 87 ? 0.767 -6.667 -12.624 1.00 56.38 87 VAL A CA 1
ATOM 655 C C . VAL A 1 87 ? 2.134 -7.325 -12.743 1.00 56.38 87 VAL A C 1
ATOM 657 O O . VAL A 1 87 ? 2.631 -7.510 -13.855 1.00 56.38 87 VAL A O 1
ATOM 660 N N . GLN A 1 88 ? 2.787 -7.597 -11.615 1.00 47.19 88 GLN A N 1
ATOM 661 C CA . GLN A 1 88 ? 4.061 -8.296 -11.637 1.00 47.19 88 GLN A CA 1
ATOM 662 C C . GLN A 1 88 ? 3.762 -9.794 -11.706 1.00 47.19 88 GLN A C 1
ATOM 664 O O . GLN A 1 88 ? 3.532 -10.446 -10.695 1.00 47.19 88 GLN A O 1
ATOM 669 N N . THR A 1 89 ? 3.729 -10.343 -12.921 1.00 52.00 89 THR A N 1
ATOM 670 C CA . THR A 1 89 ? 3.520 -11.782 -13.144 1.00 52.00 89 THR A CA 1
ATOM 671 C C . THR A 1 89 ? 4.757 -12.630 -12.852 1.00 52.00 89 THR A C 1
ATOM 673 O O . THR A 1 89 ? 4.641 -13.850 -12.820 1.00 52.00 89 THR A O 1
ATOM 676 N N . GLU A 1 90 ? 5.931 -12.034 -12.610 1.00 43.78 90 GLU A N 1
ATOM 677 C CA . GLU A 1 90 ? 7.167 -12.793 -12.390 1.00 43.78 90 GLU A CA 1
ATOM 678 C C . GLU A 1 90 ? 8.020 -12.215 -11.250 1.00 43.78 90 GLU A C 1
ATOM 680 O O . GLU A 1 90 ? 8.354 -11.024 -11.214 1.00 43.78 90 GLU A O 1
ATOM 685 N N . ARG A 1 91 ? 8.380 -13.099 -10.308 1.00 44.69 91 ARG A N 1
ATOM 686 C CA . ARG A 1 91 ? 9.449 -12.877 -9.324 1.00 44.69 91 ARG A CA 1
ATOM 687 C C . ARG A 1 91 ? 10.746 -12.566 -10.088 1.00 44.69 91 ARG A C 1
ATOM 689 O O . ARG A 1 91 ? 11.081 -13.350 -10.976 1.00 44.69 91 ARG A O 1
ATOM 696 N N . PRO A 1 92 ? 11.500 -11.500 -9.765 1.00 45.94 92 PRO A N 1
ATOM 697 C CA . PRO A 1 92 ? 12.870 -11.397 -10.251 1.00 45.94 92 PRO A CA 1
ATOM 698 C C . PRO A 1 92 ? 13.673 -12.573 -9.668 1.00 45.94 92 PRO A C 1
ATOM 700 O O . PRO A 1 92 ? 13.484 -12.905 -8.494 1.00 45.94 92 PRO A O 1
ATOM 703 N N . GLN A 1 93 ? 14.478 -13.228 -10.514 1.00 42.44 93 GLN A N 1
ATOM 704 C CA . GLN A 1 93 ? 15.383 -14.327 -10.146 1.00 42.44 93 GLN A CA 1
ATOM 705 C C . GLN A 1 93 ? 16.443 -13.903 -9.128 1.00 42.44 93 GLN A C 1
ATOM 707 O O . GLN A 1 93 ? 16.891 -12.735 -9.200 1.00 42.44 93 GLN A O 1
#

Sequence (93 aa):
YPENITPESEDVEPKPMVIGTNNVFEVGCYSQAMKVGDNNVIESKAFVGRNVILTSGCIIGACCNVNTYEVIPENTVIYGADCLRRVQTERPQ

Foldseek 3Di:
DDDDPDPPPPCPPPQAAAAEECEADEACEAALDSEAYENEYEYHVEYHANQEHHHELEYEEHVHYHNDNDYDDYQWYQYDPVRDIDNCPDDDD

InterPro domains:
  IPR011004 Trimeric LpxA-like superfamily [SSF51161] (15-83)
  IPR027777 Dynactin subunit 6 [PTHR13072] (13-92)

Organism: NCBI:txid245048

Secondary structure (DSSP, 8-state):
--------------PPPEE-SS-EE-TT-EE--SEE-SS-EE-TT-EE-TT-EE-SS-EE-TT-EE--SSEEPTTEEEETTTTEEEE--S---